Protein AF-B5W7W6-F1 (afdb_monomer_lite)

pLDDT: mean 90.49, std 5.63, range [71.62, 97.56]

Organism: NCBI:txid513049

Secondary structure (DSSP, 8-state):
-EEEEEPPPEEEEEEETTTTEEEEEEE--EEEEE-----SS----EEEEEEEEETTTTEEEEEEEE-SSS-EEEEEEEEEEETTEEEEEEE---EEE-TTEEEEEEE--SSPPPSEEEEEEEEEEESGGG-EEEEEEEEEEE-

Radius of gyration: 21.33 Å; chains: 1; bounding box: 51×64×41 Å

Foldseek 3Di:
DKDKDKDDKDWDWDADPVVRDIDIDIDIDMDIDDDFDDDPDWDWDKDFDAWDADPVVLWIWTWMFTQTQGKWWKKWWKFKADVPDTPDTDIFDTDIDHHRDIDTTTDDDDDHDDFDKIKMWTWIFTDDVSPDTDTDIHIDGDD

Sequence (143 aa):
MLITENLEAIIEEQTDETRNFVLRTTIVPQIGVAVYVRKGDIAHDLDIVNVRYNPESNRLHLLVRNSGQASVIVQPEWVISQGNQEIQSGRGVDTTVIAEKERLVNINYNQPLEPGDYQVSGNLGWGVNRNTKIPFSVTLAVP

Structure (mmCIF, N/CA/C/O backbone):
data_AF-B5W7W6-F1
#
_entry.id   AF-B5W7W6-F1
#
loop_
_atom_site.group_PDB
_atom_site.id
_atom_site.type_symbol
_atom_site.label_atom_id
_atom_site.label_alt_id
_atom_site.label_comp_id
_atom_site.label_asym_id
_atom_site.label_entity_id
_atom_site.label_seq_id
_atom_site.pdbx_PDB_ins_code
_atom_site.Cartn_x
_atom_site.Cartn_y
_atom_site.Cartn_z
_atom_site.occupancy
_atom_site.B_iso_or_equiv
_atom_site.auth_seq_id
_atom_site.auth_comp_id
_atom_site.auth_asym_id
_atom_site.auth_atom_id
_atom_site.pdbx_PDB_model_num
ATOM 1 N N . MET A 1 1 ? 11.870 -7.565 -12.690 1.00 71.62 1 MET A N 1
ATOM 2 C CA . MET A 1 1 ? 13.176 -6.898 -12.904 1.00 71.62 1 MET A CA 1
ATOM 3 C C . MET A 1 1 ? 12.946 -5.399 -12.863 1.00 71.62 1 MET A C 1
ATOM 5 O O . MET A 1 1 ? 11.967 -4.971 -13.462 1.00 71.62 1 MET A O 1
ATOM 9 N N . LEU A 1 2 ? 13.768 -4.636 -12.138 1.00 74.19 2 LEU A N 1
ATOM 10 C CA . LEU A 1 2 ? 13.744 -3.172 -12.198 1.00 74.19 2 LEU A CA 1
ATOM 11 C C . LEU A 1 2 ? 14.904 -2.732 -13.090 1.00 74.19 2 LEU A C 1
ATOM 13 O O . LEU A 1 2 ? 16.040 -3.123 -12.835 1.00 74.19 2 LEU A O 1
ATOM 17 N N . ILE A 1 3 ? 14.601 -1.982 -14.140 1.00 82.88 3 ILE A N 1
ATOM 18 C CA . ILE A 1 3 ? 15.593 -1.382 -15.033 1.00 82.88 3 ILE A CA 1
ATOM 19 C C . ILE A 1 3 ? 15.552 0.112 -14.774 1.00 82.88 3 ILE A C 1
ATOM 21 O O . ILE A 1 3 ? 14.462 0.679 -14.776 1.00 82.88 3 ILE A O 1
ATOM 25 N N . THR A 1 4 ? 16.701 0.735 -14.544 1.00 84.88 4 THR A N 1
ATOM 26 C CA . THR A 1 4 ? 16.799 2.186 -14.400 1.00 84.88 4 THR A CA 1
ATOM 27 C C . THR A 1 4 ? 17.843 2.741 -15.353 1.00 84.88 4 THR A C 1
ATOM 29 O O . THR A 1 4 ? 18.875 2.115 -15.584 1.00 84.88 4 THR A O 1
ATOM 32 N N . GLU A 1 5 ? 17.574 3.923 -15.895 1.00 88.00 5 GLU A N 1
ATOM 33 C CA . GLU A 1 5 ? 18.475 4.631 -16.800 1.00 88.00 5 GLU A CA 1
ATOM 34 C C . GLU A 1 5 ? 18.428 6.130 -16.496 1.00 88.00 5 GLU A C 1
ATOM 36 O O . GLU A 1 5 ? 17.353 6.701 -16.285 1.00 88.00 5 GLU A O 1
ATOM 41 N N . ASN A 1 6 ? 19.602 6.758 -16.431 1.00 90.44 6 ASN A N 1
ATOM 42 C CA . ASN A 1 6 ? 19.709 8.208 -16.309 1.00 90.44 6 ASN A CA 1
ATOM 43 C C . ASN A 1 6 ? 19.589 8.822 -17.702 1.00 90.44 6 ASN A C 1
ATOM 45 O O . ASN A 1 6 ? 20.255 8.369 -18.631 1.00 90.44 6 ASN A O 1
ATOM 49 N N . LEU A 1 7 ? 18.772 9.860 -17.830 1.00 89.06 7 LEU A N 1
ATOM 50 C CA . LEU A 1 7 ? 18.689 10.645 -19.052 1.00 89.06 7 LEU A CA 1
ATOM 51 C C . LEU A 1 7 ? 19.803 11.690 -19.107 1.00 89.06 7 LEU A C 1
ATOM 53 O O . LEU A 1 7 ? 20.513 11.938 -18.128 1.00 89.06 7 LEU A O 1
ATOM 57 N N . GLU A 1 8 ? 19.936 12.309 -20.275 1.00 92.88 8 GLU A N 1
ATOM 58 C CA . GLU A 1 8 ? 20.855 13.419 -20.482 1.00 92.88 8 GLU A CA 1
ATOM 59 C C . GLU A 1 8 ? 20.573 14.560 -19.492 1.00 92.88 8 GLU A C 1
ATOM 61 O O . GLU A 1 8 ? 19.421 14.912 -19.216 1.00 92.88 8 GLU A O 1
ATOM 66 N N . ALA A 1 9 ? 21.646 15.104 -18.916 1.00 91.44 9 ALA A N 1
ATOM 67 C CA . ALA A 1 9 ? 21.562 16.160 -17.923 1.00 91.44 9 ALA A CA 1
ATOM 68 C C . ALA A 1 9 ? 21.193 17.493 -18.581 1.00 91.44 9 ALA A C 1
ATOM 70 O O . ALA A 1 9 ? 21.815 17.906 -19.558 1.00 91.44 9 ALA A O 1
ATOM 71 N N . ILE A 1 10 ? 20.240 18.205 -17.988 1.00 93.19 10 ILE A N 1
ATOM 72 C CA . ILE A 1 10 ? 19.908 19.580 -18.358 1.00 93.19 10 ILE A CA 1
ATOM 73 C C . ILE A 1 10 ? 20.692 20.502 -17.429 1.00 93.19 10 ILE A C 1
ATOM 75 O O . ILE A 1 10 ? 20.637 20.353 -16.205 1.00 93.19 10 ILE A O 1
ATOM 79 N N . ILE A 1 11 ? 21.439 21.440 -18.004 1.00 93.38 11 ILE A N 1
ATOM 80 C CA . ILE A 1 11 ? 22.226 22.423 -17.261 1.00 93.38 11 ILE A CA 1
ATOM 81 C C . ILE A 1 11 ? 21.657 23.803 -17.570 1.00 93.38 11 ILE A C 1
ATOM 83 O O . ILE A 1 11 ? 21.687 24.238 -18.715 1.00 93.38 11 ILE A O 1
ATOM 87 N N . GLU A 1 12 ? 21.168 24.476 -16.537 1.00 91.81 12 GLU A N 1
ATOM 88 C CA . GLU A 1 12 ? 20.652 25.840 -16.603 1.00 91.81 12 GLU A CA 1
ATOM 89 C C . GLU A 1 12 ? 21.592 26.767 -15.837 1.00 91.81 12 GLU A C 1
ATOM 91 O O . GLU A 1 12 ? 21.911 26.521 -14.670 1.00 91.81 12 GLU A O 1
ATOM 96 N N . GLU A 1 13 ? 22.041 27.834 -16.490 1.00 92.69 13 GLU A N 1
ATOM 97 C CA . GLU A 1 13 ? 22.920 28.843 -15.903 1.00 92.69 13 GLU A CA 1
ATOM 98 C C . GLU A 1 13 ? 22.199 30.190 -15.871 1.00 92.69 13 GLU A C 1
ATOM 100 O O . GLU A 1 13 ? 21.708 30.677 -16.888 1.00 92.69 13 GLU A O 1
ATOM 105 N N . GLN A 1 14 ? 22.128 30.799 -14.690 1.00 87.88 14 GLN A N 1
ATOM 106 C CA . GLN A 1 14 ? 21.624 32.155 -14.503 1.00 87.88 14 GLN A CA 1
ATOM 107 C C . GLN A 1 14 ? 22.732 33.035 -13.949 1.00 87.88 14 GLN A C 1
ATOM 109 O O . GLN A 1 14 ? 23.286 32.757 -12.886 1.00 87.88 14 GLN A O 1
ATOM 114 N N . THR A 1 15 ? 23.017 34.122 -14.652 1.00 87.19 15 THR A N 1
ATOM 115 C CA . THR A 1 15 ? 24.020 35.103 -14.242 1.00 87.19 15 THR A CA 1
ATOM 116 C C . THR A 1 15 ? 23.325 36.338 -13.681 1.00 87.19 15 THR A C 1
ATOM 118 O O . THR A 1 15 ? 22.507 36.952 -14.362 1.00 87.19 15 THR A O 1
ATOM 121 N N . ASP A 1 16 ? 23.664 36.722 -12.450 1.00 83.38 16 ASP A N 1
ATOM 122 C CA . ASP A 1 16 ? 23.350 38.043 -11.901 1.00 83.38 16 ASP A CA 1
ATOM 123 C C . ASP A 1 16 ? 24.563 38.954 -12.119 1.00 83.38 16 ASP A C 1
ATOM 125 O O . ASP A 1 16 ? 25.545 38.918 -11.367 1.00 83.38 16 ASP A O 1
ATOM 129 N N . GLU A 1 17 ? 24.492 39.769 -13.172 1.00 80.06 17 GLU A N 1
ATOM 130 C CA . GLU A 1 17 ? 25.547 40.713 -13.563 1.00 80.06 17 GLU A CA 1
ATOM 131 C C . GLU A 1 17 ? 25.806 41.782 -12.487 1.00 80.06 17 GLU A C 1
ATOM 133 O O . GLU A 1 17 ? 26.921 42.282 -12.358 1.00 80.06 17 GLU A O 1
ATOM 138 N N . THR A 1 18 ? 24.809 42.087 -11.650 1.00 79.31 18 THR A N 1
ATOM 139 C CA . THR A 1 18 ? 24.897 43.107 -10.590 1.00 79.31 18 THR A CA 1
ATOM 140 C C . THR A 1 18 ? 25.747 42.643 -9.410 1.00 79.31 18 THR A C 1
ATOM 142 O O . THR A 1 18 ? 26.360 43.456 -8.718 1.00 79.31 18 THR A O 1
ATOM 145 N N . ARG A 1 19 ? 25.760 41.331 -9.148 1.00 81.06 19 ARG A N 1
ATOM 146 C CA . ARG A 1 19 ? 26.489 40.705 -8.030 1.00 81.06 19 ARG A CA 1
ATOM 147 C C . ARG A 1 19 ? 27.670 39.850 -8.485 1.00 81.06 19 ARG A C 1
ATOM 149 O O . ARG A 1 19 ? 28.322 39.243 -7.640 1.00 81.06 19 ARG A O 1
ATOM 156 N N . ASN A 1 20 ? 27.940 39.818 -9.792 1.00 83.44 20 ASN A N 1
ATOM 157 C CA . ASN A 1 20 ? 28.952 38.980 -10.434 1.00 83.44 20 ASN A CA 1
ATOM 158 C C . ASN A 1 20 ? 28.875 37.515 -9.966 1.00 83.44 20 ASN A C 1
ATOM 160 O O . ASN A 1 20 ? 29.853 36.928 -9.501 1.00 83.44 20 ASN A O 1
ATOM 164 N N . PHE A 1 21 ? 27.668 36.955 -10.027 1.00 88.56 21 PHE A N 1
ATOM 165 C CA . PHE A 1 21 ? 27.348 35.622 -9.531 1.00 88.56 21 PHE A CA 1
ATOM 166 C C . PHE A 1 21 ? 26.709 34.785 -10.640 1.00 88.56 21 PHE A C 1
ATOM 168 O O . PHE A 1 21 ? 25.850 35.280 -11.364 1.00 88.56 21 PHE A O 1
ATOM 175 N N . VAL A 1 22 ? 27.101 33.513 -10.747 1.00 88.69 22 VAL A N 1
ATOM 176 C CA . VAL A 1 22 ? 26.503 32.546 -11.677 1.00 88.69 22 VAL A CA 1
ATOM 177 C C . VAL A 1 22 ? 25.903 31.398 -10.872 1.00 88.69 22 VAL A C 1
ATOM 179 O O . VAL A 1 22 ? 26.619 30.665 -10.188 1.00 88.69 22 VAL A O 1
ATOM 182 N N . LEU A 1 23 ? 24.587 31.232 -10.962 1.00 90.00 23 LEU A N 1
ATOM 183 C CA . LEU A 1 23 ? 23.871 30.070 -10.458 1.00 90.00 23 LEU A CA 1
ATOM 184 C C . LEU A 1 23 ? 23.814 29.008 -11.550 1.00 90.00 23 LEU A C 1
ATOM 186 O O . LEU A 1 23 ? 23.163 29.207 -12.571 1.00 90.00 23 LEU A O 1
ATOM 190 N N . ARG A 1 24 ? 24.438 27.857 -11.307 1.00 92.50 24 ARG A N 1
ATOM 191 C CA . ARG A 1 24 ? 24.345 26.685 -12.179 1.00 92.50 24 ARG A CA 1
ATOM 192 C C . ARG A 1 24 ? 23.450 25.634 -11.539 1.00 92.50 24 ARG A C 1
ATOM 194 O O . ARG A 1 24 ? 23.762 25.131 -10.462 1.00 92.50 24 ARG A O 1
ATOM 201 N N . THR A 1 25 ? 22.368 25.279 -12.214 1.00 93.00 25 THR A N 1
ATOM 202 C CA . THR A 1 25 ? 21.454 24.208 -11.811 1.00 93.00 25 THR A CA 1
ATOM 203 C C . THR A 1 25 ? 21.609 2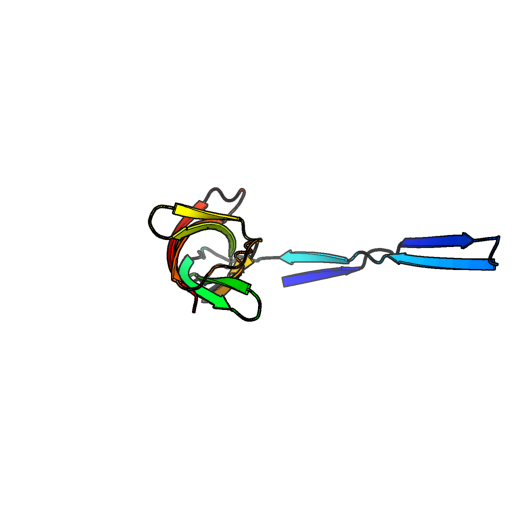3.038 -12.770 1.00 93.00 25 THR A C 1
ATOM 205 O O . THR A 1 25 ? 21.543 23.211 -13.982 1.00 93.00 25 THR A O 1
ATOM 208 N N . THR A 1 26 ? 21.821 21.834 -12.240 1.00 94.62 26 THR A N 1
ATOM 209 C CA . THR A 1 26 ? 21.890 20.603 -13.038 1.00 94.62 26 THR A CA 1
ATOM 210 C C . THR A 1 26 ? 20.733 19.693 -12.664 1.00 94.62 26 THR A C 1
ATOM 212 O O . THR A 1 26 ? 20.563 19.346 -11.497 1.00 94.62 26 THR A O 1
ATOM 215 N N . ILE A 1 27 ? 19.950 19.295 -13.662 1.00 91.56 27 ILE A N 1
ATOM 216 C CA . ILE A 1 27 ? 18.815 18.387 -13.521 1.00 91.56 27 ILE A CA 1
ATOM 217 C C . ILE A 1 27 ? 19.162 17.107 -14.278 1.00 91.56 27 ILE A C 1
ATOM 219 O O . ILE A 1 27 ? 19.378 17.146 -15.486 1.00 91.56 27 ILE A O 1
ATOM 223 N N . VAL A 1 28 ? 19.209 15.971 -13.578 1.00 94.00 28 VAL A N 1
ATOM 224 C CA . VAL A 1 28 ? 19.446 14.647 -14.179 1.00 94.00 28 VAL A CA 1
ATOM 225 C C . VAL A 1 28 ? 18.199 13.789 -13.968 1.00 94.00 28 VAL A C 1
ATOM 227 O O . VAL A 1 28 ? 18.020 13.240 -12.878 1.00 94.00 28 VAL A O 1
ATOM 230 N N . PRO A 1 29 ? 17.297 13.693 -14.960 1.00 90.94 29 PRO A N 1
ATOM 231 C CA . PRO A 1 29 ? 16.132 12.828 -14.851 1.00 90.94 29 PRO A CA 1
ATOM 232 C C . PRO A 1 29 ? 16.546 11.351 -14.848 1.00 90.94 29 PRO A C 1
ATOM 234 O O . PRO A 1 29 ? 17.478 10.957 -15.547 1.00 90.94 29 PRO A O 1
ATOM 237 N N . GLN A 1 30 ? 15.814 10.514 -14.114 1.00 91.94 30 GLN A N 1
ATOM 238 C CA . GLN A 1 30 ? 15.994 9.062 -14.117 1.00 91.94 30 GLN A CA 1
ATOM 239 C C . GLN A 1 30 ? 14.665 8.379 -14.437 1.00 91.94 30 GLN A C 1
ATOM 241 O O . GLN A 1 30 ? 13.642 8.689 -13.825 1.00 91.94 30 GLN A O 1
ATOM 246 N N . ILE A 1 31 ? 14.682 7.432 -15.375 1.00 89.38 31 ILE A N 1
ATOM 247 C CA . ILE A 1 31 ? 13.529 6.585 -15.689 1.00 89.38 31 ILE A CA 1
ATOM 248 C C . ILE A 1 31 ? 13.755 5.204 -15.082 1.00 89.38 31 ILE A C 1
ATOM 250 O O . ILE A 1 31 ? 14.846 4.645 -15.174 1.00 89.38 31 ILE A O 1
ATOM 254 N N . GLY A 1 32 ? 12.708 4.646 -14.472 1.00 87.50 32 GLY A N 1
ATOM 255 C CA . GLY A 1 32 ? 12.680 3.277 -13.970 1.00 87.50 32 GLY A CA 1
ATOM 256 C C . GLY A 1 32 ? 11.496 2.495 -14.533 1.00 87.50 32 GLY A C 1
ATOM 257 O O . GLY A 1 32 ? 10.377 3.003 -14.555 1.00 87.50 32 GLY A O 1
ATOM 258 N N . VAL A 1 33 ? 11.722 1.249 -14.957 1.00 84.69 33 VAL A N 1
ATOM 259 C CA . VAL A 1 33 ? 10.685 0.344 -15.475 1.00 84.69 33 VAL A CA 1
ATOM 260 C C . VAL A 1 33 ? 10.690 -0.969 -14.701 1.00 84.69 33 VAL A C 1
ATOM 262 O O . VAL A 1 33 ? 11.724 -1.628 -14.564 1.00 84.69 33 VAL A O 1
ATOM 265 N N . ALA A 1 34 ? 9.514 -1.377 -14.222 1.00 77.75 34 ALA A N 1
ATOM 266 C CA . ALA A 1 34 ? 9.295 -2.682 -13.611 1.00 77.75 34 ALA A CA 1
ATOM 267 C C . ALA A 1 34 ? 8.734 -3.671 -14.645 1.00 77.75 34 ALA A C 1
ATOM 269 O O . ALA A 1 34 ? 7.634 -3.490 -15.162 1.00 77.75 34 ALA A O 1
ATOM 270 N N . VAL A 1 35 ? 9.486 -4.738 -14.926 1.00 80.56 35 VAL A N 1
ATOM 271 C CA . VAL A 1 35 ? 9.083 -5.811 -15.849 1.00 80.56 35 VAL A CA 1
ATOM 272 C C . VAL A 1 35 ? 8.682 -7.058 -15.064 1.00 80.56 35 VAL A C 1
ATOM 274 O O . VAL A 1 35 ? 9.483 -7.588 -14.278 1.00 80.5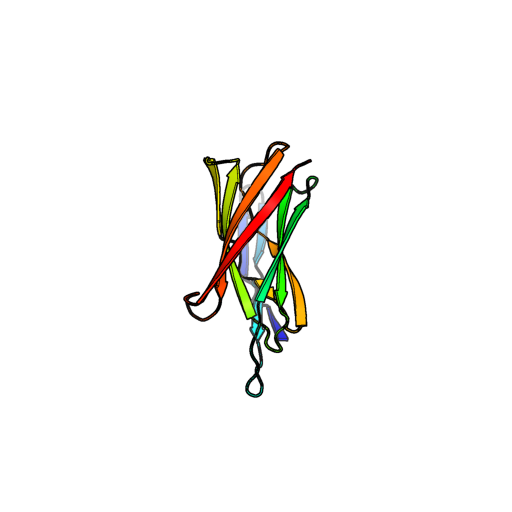6 35 VAL A O 1
ATOM 277 N N . TYR A 1 36 ? 7.464 -7.540 -15.318 1.00 77.19 36 TYR A N 1
ATOM 278 C CA . TYR A 1 36 ? 6.895 -8.762 -14.746 1.00 77.19 36 TYR A CA 1
ATOM 279 C C . TYR A 1 36 ? 6.803 -9.831 -15.829 1.00 77.19 36 TYR A C 1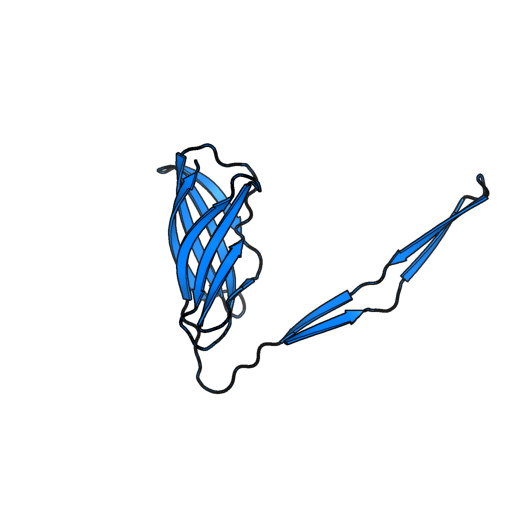
ATOM 281 O O . TYR A 1 36 ? 6.172 -9.623 -16.862 1.00 77.19 36 TYR A O 1
ATOM 289 N N . VAL A 1 37 ? 7.428 -10.980 -15.586 1.00 79.06 37 VAL A N 1
ATOM 290 C CA . VAL A 1 37 ? 7.392 -12.122 -16.501 1.00 79.06 37 VAL A CA 1
ATOM 291 C C . VAL A 1 37 ? 6.492 -13.188 -15.892 1.00 79.06 37 VAL A C 1
ATOM 293 O O . VAL A 1 37 ? 6.746 -13.654 -14.783 1.00 79.06 37 VAL A O 1
ATOM 296 N N . ARG A 1 38 ? 5.446 -13.577 -16.623 1.00 77.44 38 ARG A N 1
ATOM 297 C CA . ARG A 1 38 ? 4.575 -14.708 -16.291 1.00 77.44 38 ARG A CA 1
ATOM 298 C C . ARG A 1 38 ? 4.886 -15.850 -17.254 1.00 77.44 38 ARG A C 1
ATOM 300 O O . ARG A 1 38 ? 4.886 -15.639 -18.464 1.00 77.44 38 ARG A O 1
ATOM 307 N N . LYS A 1 39 ? 5.141 -17.053 -16.734 1.00 80.50 39 LYS A N 1
ATOM 308 C CA . LYS A 1 39 ? 5.336 -18.264 -17.544 1.00 80.50 39 LYS A CA 1
ATOM 309 C C . LYS A 1 39 ? 4.288 -19.303 -17.161 1.00 80.50 39 LYS A C 1
ATOM 311 O O . LYS A 1 39 ? 4.226 -19.700 -16.004 1.00 80.50 39 LYS A O 1
ATOM 316 N N . GLY A 1 40 ? 3.519 -19.764 -18.144 1.00 86.44 40 GLY A N 1
ATOM 317 C CA . GLY A 1 40 ? 2.461 -20.752 -17.935 1.00 86.44 40 GLY A CA 1
ATOM 318 C C . GLY A 1 40 ? 1.210 -20.180 -17.265 1.00 86.44 40 GLY A C 1
ATOM 319 O O . GLY A 1 40 ? 1.044 -18.962 -17.122 1.00 86.44 40 GLY A O 1
ATOM 320 N N . ASP A 1 41 ? 0.318 -21.083 -16.869 1.00 88.00 41 ASP A N 1
ATOM 321 C CA . ASP A 1 41 ? -0.975 -20.733 -16.290 1.00 88.00 41 ASP A CA 1
ATOM 322 C C . ASP A 1 41 ? -0.902 -20.577 -14.763 1.00 88.00 41 ASP A C 1
ATOM 324 O O . ASP A 1 41 ? -1.325 -21.438 -14.001 1.00 88.00 41 ASP A O 1
ATOM 328 N N . ILE A 1 42 ? -0.289 -19.478 -14.319 1.00 89.75 42 ILE A N 1
ATOM 329 C CA . ILE A 1 42 ? -0.140 -19.135 -12.895 1.00 89.75 42 ILE A CA 1
ATOM 330 C C . ILE A 1 42 ? -1.038 -17.958 -12.499 1.00 89.75 42 ILE A C 1
ATOM 332 O O . ILE A 1 42 ? -1.041 -16.930 -13.167 1.00 89.75 42 ILE A O 1
ATOM 336 N N . ALA A 1 43 ? -1.768 -18.053 -11.393 1.00 91.00 43 ALA A N 1
ATOM 337 C CA . ALA A 1 43 ? -2.637 -16.978 -10.908 1.00 91.00 43 ALA A CA 1
ATOM 338 C C . ALA A 1 43 ? -2.107 -16.361 -9.608 1.00 91.00 43 ALA A C 1
ATOM 340 O O . ALA A 1 43 ? -1.301 -16.966 -8.902 1.00 91.00 43 ALA A O 1
ATOM 341 N N . HIS A 1 44 ? -2.538 -15.137 -9.311 1.00 92.00 44 HIS A N 1
ATOM 342 C CA . HIS A 1 44 ? -2.415 -14.568 -7.971 1.00 92.00 44 HIS A CA 1
ATOM 343 C C . HIS A 1 44 ? -3.640 -14.990 -7.157 1.00 92.00 44 HIS A C 1
ATOM 345 O O . HIS A 1 44 ? -4.680 -15.319 -7.726 1.00 92.00 44 HIS A O 1
ATOM 351 N N . ASP A 1 45 ? -3.514 -14.940 -5.841 1.00 95.19 45 ASP A N 1
ATOM 352 C CA . ASP A 1 45 ? -4.605 -15.197 -4.907 1.00 95.19 45 ASP A CA 1
ATOM 353 C C . ASP A 1 45 ? -4.399 -14.255 -3.729 1.00 95.19 45 ASP A C 1
ATOM 355 O O . ASP A 1 45 ? -3.410 -14.381 -3.011 1.00 95.19 45 ASP A O 1
ATOM 359 N N . LEU A 1 46 ? -5.232 -13.222 -3.643 1.00 95.69 46 LEU A N 1
ATOM 360 C CA . LEU A 1 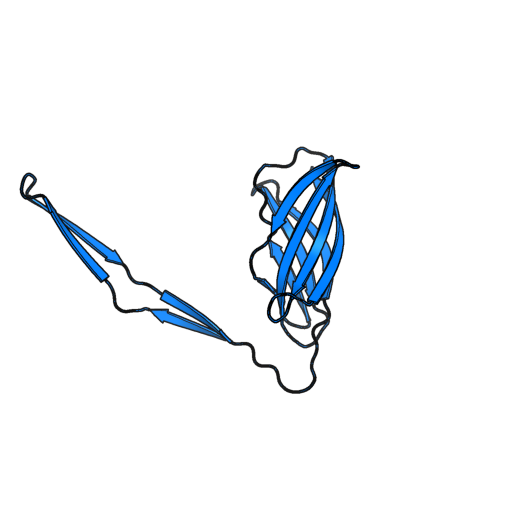46 ? -5.003 -12.080 -2.768 1.00 95.69 46 LEU A CA 1
ATOM 361 C C . LEU A 1 46 ? -5.979 -12.089 -1.600 1.00 95.69 46 LEU A C 1
ATOM 363 O O . LEU A 1 46 ? -7.185 -12.201 -1.801 1.00 95.69 46 LEU A O 1
ATOM 367 N N . ASP A 1 47 ? -5.445 -11.835 -0.412 1.00 95.31 47 ASP A N 1
ATOM 368 C CA . ASP A 1 47 ? -6.218 -11.670 0.812 1.00 95.31 47 ASP A CA 1
ATOM 369 C C . ASP A 1 47 ? -5.716 -10.465 1.621 1.00 95.31 47 ASP A C 1
ATOM 371 O O . ASP A 1 47 ? -4.530 -10.112 1.582 1.00 95.31 47 ASP A O 1
ATOM 375 N N . ILE A 1 48 ? -6.618 -9.812 2.352 1.00 95.12 48 ILE A N 1
ATOM 376 C CA . ILE A 1 48 ? -6.300 -8.689 3.234 1.00 95.12 48 ILE A CA 1
ATOM 377 C C . ILE A 1 48 ? -6.314 -9.226 4.662 1.00 95.12 48 ILE A C 1
ATOM 379 O O . ILE A 1 48 ? -7.363 -9.418 5.264 1.00 95.12 48 ILE A O 1
ATOM 383 N N . VAL A 1 49 ? -5.122 -9.450 5.212 1.00 92.31 49 VAL A N 1
ATOM 384 C CA . VAL A 1 49 ? -4.951 -10.153 6.489 1.00 92.31 49 VAL A CA 1
ATOM 385 C C . VAL A 1 49 ? -5.270 -9.249 7.675 1.00 92.31 49 VAL A C 1
ATOM 387 O O . VAL A 1 49 ? -5.892 -9.681 8.641 1.00 92.31 49 VAL A O 1
ATOM 390 N N . ASN A 1 50 ? -4.777 -8.009 7.648 1.00 93.19 50 ASN A N 1
ATOM 391 C CA . ASN A 1 50 ? -4.974 -7.044 8.727 1.00 93.19 50 ASN A CA 1
ATOM 392 C C . ASN A 1 50 ? -4.614 -5.622 8.264 1.00 93.19 50 ASN A C 1
ATOM 394 O O . ASN A 1 50 ? -4.055 -5.422 7.185 1.00 93.19 50 ASN A O 1
ATOM 398 N N . VAL A 1 51 ? -4.854 -4.644 9.126 1.00 93.50 51 VAL A N 1
ATOM 399 C CA . VAL A 1 51 ? -4.341 -3.283 9.043 1.00 93.50 51 VAL A CA 1
ATOM 400 C C . VAL A 1 51 ? -3.364 -3.021 10.190 1.00 93.50 51 VAL A C 1
ATOM 402 O O . VAL A 1 51 ? -3.532 -3.502 11.307 1.00 93.50 51 VAL A O 1
ATOM 405 N N . ARG A 1 52 ? -2.289 -2.287 9.907 1.00 90.56 52 ARG A N 1
ATOM 406 C CA . ARG A 1 52 ? -1.288 -1.876 10.892 1.00 90.56 52 ARG A CA 1
ATOM 407 C C . ARG A 1 52 ? -1.212 -0.365 10.945 1.00 90.56 52 ARG A C 1
ATOM 409 O O . ARG A 1 52 ? -1.066 0.277 9.906 1.00 90.56 52 ARG A O 1
ATOM 416 N N . TYR A 1 53 ? -1.222 0.170 12.155 1.00 89.69 53 TYR A N 1
ATOM 417 C CA . TYR A 1 53 ? -0.989 1.579 12.426 1.00 89.69 53 TYR A CA 1
ATOM 418 C C . TYR A 1 53 ? 0.377 1.776 13.077 1.00 89.69 53 TYR A C 1
ATOM 420 O O . TYR A 1 53 ? 0.771 1.020 13.964 1.00 89.69 53 TYR A O 1
ATOM 428 N N . ASN A 1 54 ? 1.115 2.773 12.599 1.00 87.56 54 ASN A N 1
ATOM 429 C CA . ASN A 1 54 ? 2.349 3.236 13.209 1.00 87.56 54 ASN A CA 1
ATOM 430 C C . ASN A 1 54 ? 2.112 4.663 13.748 1.00 87.56 54 ASN A C 1
ATOM 432 O O . ASN A 1 54 ? 1.997 5.580 12.927 1.00 87.56 54 ASN A O 1
ATOM 436 N N . PRO A 1 55 ? 2.063 4.856 15.081 1.00 83.25 55 PRO A N 1
ATOM 437 C CA . PRO A 1 55 ? 1.787 6.158 15.689 1.00 83.25 55 PRO A CA 1
ATOM 438 C C . PRO A 1 55 ? 2.929 7.163 15.507 1.00 83.25 55 PRO A C 1
ATOM 440 O O . PRO A 1 55 ? 2.676 8.350 15.350 1.00 83.25 55 PRO A O 1
ATOM 443 N N . GLU A 1 56 ? 4.184 6.708 15.455 1.00 84.88 56 GLU A N 1
ATOM 444 C CA . GLU A 1 56 ? 5.354 7.591 15.308 1.00 84.88 56 GLU A CA 1
ATOM 445 C C . GLU A 1 56 ? 5.379 8.301 13.951 1.00 84.88 56 GLU A C 1
ATOM 447 O O . GLU A 1 56 ? 5.803 9.447 13.835 1.00 84.88 56 GLU A O 1
ATOM 452 N N . SER A 1 57 ? 4.930 7.603 12.908 1.00 85.19 57 SER A N 1
ATOM 453 C CA . SER A 1 57 ? 4.908 8.117 11.536 1.00 85.19 57 SER A CA 1
ATOM 454 C C . SER A 1 57 ? 3.514 8.509 11.055 1.00 85.19 57 SER A C 1
ATOM 456 O O . SER A 1 57 ? 3.387 8.981 9.925 1.00 85.19 57 SER A O 1
ATOM 458 N N . ASN A 1 58 ? 2.485 8.308 11.885 1.00 83.88 58 ASN A N 1
ATOM 459 C CA . ASN A 1 58 ? 1.081 8.486 11.529 1.00 83.88 58 ASN A CA 1
ATOM 460 C C . ASN A 1 58 ? 0.718 7.746 10.223 1.00 83.88 58 ASN A C 1
ATOM 462 O O . ASN A 1 58 ? 0.053 8.285 9.340 1.00 83.88 58 ASN A O 1
ATOM 466 N N . ARG A 1 59 ? 1.210 6.509 10.056 1.00 86.75 59 ARG A N 1
ATOM 467 C CA . ARG A 1 59 ? 1.031 5.720 8.821 1.00 86.75 59 ARG A CA 1
ATOM 468 C C . ARG A 1 59 ? 0.169 4.499 9.041 1.00 86.75 59 ARG A C 1
ATOM 470 O O . ARG A 1 59 ? 0.337 3.775 10.022 1.00 86.75 59 ARG A O 1
ATOM 477 N N . LEU A 1 60 ? -0.685 4.237 8.059 1.00 90.56 60 LEU A N 1
ATOM 478 C CA . LEU A 1 60 ? -1.522 3.056 8.010 1.00 90.56 60 LEU A CA 1
ATOM 479 C C . LEU A 1 60 ? -1.110 2.148 6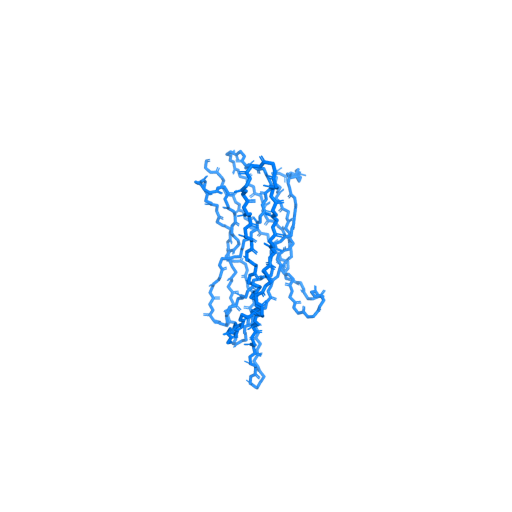.848 1.00 90.56 60 LEU A C 1
ATOM 481 O O . LEU A 1 60 ? -0.879 2.602 5.724 1.00 90.56 60 LEU A O 1
ATOM 485 N N . HIS A 1 61 ? -1.035 0.852 7.122 1.00 93.44 61 HIS A N 1
ATOM 486 C CA . HIS A 1 61 ? -0.641 -0.158 6.151 1.00 93.44 61 HIS A CA 1
ATOM 487 C C . HIS A 1 61 ? -1.636 -1.310 6.144 1.00 93.44 61 HIS A C 1
ATOM 489 O O . HIS A 1 61 ? -1.871 -1.927 7.180 1.00 93.44 61 HIS A O 1
ATOM 495 N N . LEU A 1 62 ? -2.159 -1.657 4.972 1.00 95.25 62 LEU A N 1
ATOM 496 C CA . LEU A 1 62 ? -2.860 -2.921 4.772 1.00 95.25 62 LEU A CA 1
ATOM 497 C C . LEU A 1 62 ? -1.824 -4.030 4.590 1.00 95.25 62 LEU A C 1
ATOM 499 O O . LEU A 1 62 ? -0.926 -3.915 3.755 1.00 95.25 62 LEU A O 1
ATOM 503 N N . LEU A 1 63 ? -1.936 -5.104 5.364 1.00 95.94 63 LEU A N 1
ATOM 504 C CA . LEU A 1 63 ? -1.162 -6.318 5.151 1.00 95.94 63 LEU A CA 1
ATOM 505 C C . LEU A 1 63 ? -1.888 -7.170 4.113 1.00 95.94 63 LEU A C 1
ATOM 507 O O . LEU A 1 63 ? -2.877 -7.832 4.423 1.00 95.94 63 LEU A O 1
ATOM 511 N N . VAL A 1 64 ? -1.392 -7.135 2.881 1.00 97.12 64 VAL A N 1
ATOM 512 C CA . VAL A 1 64 ? -1.932 -7.919 1.771 1.00 97.12 64 VAL A CA 1
ATOM 513 C C . VAL A 1 64 ? -1.082 -9.167 1.594 1.00 97.12 64 VAL A C 1
ATOM 515 O O . VAL A 1 64 ? 0.137 -9.073 1.431 1.00 97.12 64 VAL A O 1
ATOM 518 N N . ARG A 1 65 ? -1.719 -10.334 1.609 1.00 97.56 65 ARG A N 1
ATOM 519 C CA . ARG A 1 65 ? -1.097 -11.623 1.315 1.00 97.56 65 ARG A CA 1
ATOM 520 C C . ARG A 1 65 ? -1.409 -12.015 -0.118 1.00 97.56 65 ARG A C 1
ATOM 522 O O . ARG A 1 65 ? -2.542 -11.875 -0.556 1.00 97.56 65 ARG A O 1
ATOM 529 N N . ASN A 1 66 ? -0.407 -12.521 -0.824 1.00 96.94 66 ASN A N 1
ATOM 530 C CA . ASN A 1 66 ? -0.587 -13.220 -2.084 1.00 96.94 66 ASN A CA 1
ATOM 531 C C . ASN A 1 66 ? -0.170 -14.681 -1.901 1.00 96.94 66 ASN A C 1
ATOM 533 O O . ASN A 1 66 ? 1.022 -14.961 -1.822 1.00 96.94 66 ASN A O 1
ATOM 537 N N . SER A 1 67 ? -1.131 -15.597 -1.804 1.00 97.38 67 SER A N 1
ATOM 538 C CA . SER A 1 67 ? -0.906 -17.052 -1.764 1.00 97.38 67 SER A CA 1
ATOM 539 C C . SER A 1 67 ? -0.707 -17.657 -3.155 1.00 97.38 67 SER A C 1
ATOM 541 O O . SER A 1 67 ? -0.332 -18.822 -3.270 1.00 97.38 67 SER A O 1
ATOM 543 N N . GLY A 1 68 ? -0.947 -16.881 -4.214 1.00 94.69 68 GLY A N 1
ATOM 544 C CA . GLY A 1 68 ? -0.813 -17.328 -5.591 1.00 94.69 68 GLY A CA 1
ATOM 545 C C . GLY A 1 68 ? 0.619 -17.256 -6.120 1.00 94.69 68 GLY A C 1
ATOM 546 O O . GLY A 1 68 ? 1.493 -16.576 -5.580 1.00 94.69 68 GLY A O 1
ATOM 547 N N . GLN A 1 69 ? 0.831 -17.931 -7.246 1.00 93.44 69 GLN A N 1
ATOM 548 C CA . GLN A 1 69 ? 2.124 -18.068 -7.920 1.00 93.44 69 GLN A CA 1
ATOM 549 C C . GLN A 1 69 ? 2.454 -16.902 -8.866 1.00 93.44 69 GLN A C 1
ATOM 551 O O . GLN A 1 69 ? 3.578 -16.796 -9.356 1.00 93.44 69 GLN A O 1
ATOM 556 N N . ALA A 1 70 ? 1.500 -16.007 -9.138 1.00 91.88 70 ALA A N 1
ATOM 557 C CA . ALA A 1 70 ? 1.729 -14.803 -9.934 1.00 91.88 70 ALA A CA 1
ATOM 558 C C . ALA A 1 70 ? 1.838 -13.556 -9.051 1.00 91.88 70 ALA A C 1
ATOM 560 O O . ALA A 1 70 ? 1.050 -13.357 -8.133 1.00 91.88 70 ALA A O 1
ATOM 561 N N . SER A 1 71 ? 2.791 -12.676 -9.366 1.00 92.31 71 SER A N 1
ATOM 562 C CA . SER A 1 71 ? 2.856 -11.341 -8.758 1.00 92.31 71 SER A CA 1
ATOM 563 C C . SER A 1 71 ? 1.834 -10.410 -9.407 1.00 92.31 71 SER A C 1
ATOM 565 O O . SER A 1 71 ? 1.504 -10.568 -10.584 1.00 92.31 71 SER A O 1
ATOM 567 N N . VAL A 1 72 ? 1.366 -9.413 -8.662 1.00 91.75 72 VAL A N 1
ATOM 568 C CA . VAL A 1 72 ? 0.316 -8.495 -9.119 1.00 91.75 72 VAL A CA 1
ATOM 569 C C . VAL A 1 72 ? 0.548 -7.087 -8.577 1.00 91.75 72 VAL A C 1
ATOM 571 O O . VAL A 1 72 ? 1.061 -6.909 -7.472 1.00 91.75 72 VAL A O 1
ATOM 574 N N . ILE A 1 73 ? 0.205 -6.081 -9.382 1.00 92.88 73 ILE A N 1
ATOM 575 C CA . ILE A 1 73 ? 0.155 -4.685 -8.945 1.00 92.88 73 ILE A CA 1
ATOM 576 C C . ILE A 1 73 ? -1.257 -4.415 -8.446 1.00 92.88 73 ILE A C 1
ATOM 578 O O . ILE A 1 73 ? -2.229 -4.625 -9.176 1.00 92.88 73 ILE A O 1
ATOM 582 N N . VAL A 1 74 ? -1.346 -3.956 -7.205 1.00 94.44 74 VAL A N 1
ATOM 583 C CA . VAL A 1 74 ? -2.601 -3.632 -6.538 1.00 94.44 74 VAL A CA 1
ATOM 584 C C . VAL A 1 74 ? -2.654 -2.156 -6.197 1.00 94.44 74 VAL A C 1
ATOM 586 O O . VAL A 1 74 ? -1.624 -1.519 -5.962 1.00 94.44 74 VAL A O 1
ATOM 589 N N . GLN A 1 75 ? -3.871 -1.640 -6.101 1.00 94.44 75 GLN A N 1
ATOM 590 C CA . GLN A 1 75 ? -4.127 -0.319 -5.567 1.00 94.44 75 GLN A CA 1
ATOM 591 C C . GLN A 1 75 ? -5.365 -0.346 -4.667 1.00 94.44 75 GLN A C 1
ATOM 593 O O . GLN A 1 75 ? -6.447 -0.709 -5.135 1.00 94.44 75 GLN A O 1
ATOM 598 N N . PRO A 1 76 ? -5.237 0.040 -3.391 1.00 94.75 76 PRO A N 1
ATOM 599 C CA . PRO A 1 76 ? -6.377 0.084 -2.494 1.00 94.75 76 PRO A CA 1
ATOM 600 C C . PRO A 1 76 ? -7.183 1.373 -2.700 1.00 94.75 76 PRO A C 1
ATOM 602 O O . PRO A 1 76 ? -6.630 2.472 -2.735 1.00 94.75 76 PRO A O 1
ATOM 605 N N . GLU A 1 77 ? -8.496 1.236 -2.785 1.00 95.38 77 GLU A N 1
ATOM 606 C CA . GLU A 1 77 ? -9.482 2.279 -2.495 1.00 95.38 77 GLU A CA 1
ATOM 607 C C . GLU A 1 77 ? -10.027 1.969 -1.102 1.00 95.38 77 GLU A C 1
ATOM 609 O O . GLU A 1 77 ? -10.373 0.818 -0.835 1.00 95.38 77 GLU A O 1
ATOM 614 N N . TRP A 1 78 ? -10.048 2.946 -0.200 1.00 95.69 78 TRP A N 1
ATOM 615 C CA . TRP A 1 78 ? -10.313 2.691 1.215 1.00 95.69 78 TRP A CA 1
ATOM 616 C C . TRP A 1 78 ? -11.158 3.793 1.856 1.00 95.69 78 TRP A C 1
ATOM 618 O O . TRP A 1 78 ? -11.163 4.940 1.409 1.00 95.69 78 TRP A O 1
ATOM 628 N N . VAL A 1 79 ? -11.849 3.416 2.928 1.00 96.44 79 VAL A N 1
ATOM 629 C CA . VAL A 1 79 ? -12.668 4.256 3.799 1.00 96.44 79 VAL A CA 1
ATOM 630 C C . VAL A 1 79 ? -12.365 3.867 5.246 1.00 96.44 79 VAL A C 1
ATOM 632 O O . VAL A 1 79 ? -12.413 2.687 5.594 1.00 96.44 79 VAL A O 1
ATOM 635 N N . ILE A 1 80 ? -12.047 4.852 6.082 1.00 95.56 80 ILE A N 1
ATOM 636 C CA . ILE A 1 80 ? -11.926 4.736 7.535 1.00 95.56 80 ILE A CA 1
ATOM 637 C C . ILE A 1 80 ? -13.205 5.300 8.144 1.00 95.56 80 ILE A C 1
ATOM 639 O O . ILE A 1 80 ? -13.597 6.436 7.869 1.00 95.56 80 ILE A O 1
ATOM 643 N N . SER A 1 81 ? -13.843 4.508 8.992 1.00 96.00 81 SER A N 1
ATOM 644 C CA . SER A 1 81 ? -15.089 4.861 9.665 1.00 96.00 81 SER A CA 1
ATOM 645 C C . SER A 1 81 ? -15.000 4.591 11.161 1.00 96.00 81 SER A C 1
ATOM 647 O O . SER A 1 81 ? -14.281 3.692 11.595 1.00 96.00 81 SER A O 1
ATOM 649 N N . GLN A 1 82 ? -15.734 5.378 11.942 1.00 95.50 82 GLN A N 1
ATOM 650 C CA . GLN A 1 82 ? -15.921 5.174 13.374 1.00 95.50 82 GLN A CA 1
ATOM 651 C C . GLN A 1 82 ? -17.424 5.058 13.637 1.00 95.50 82 GLN A C 1
ATOM 653 O O . GLN A 1 82 ? -18.183 6.010 13.442 1.00 95.50 82 GLN A O 1
ATOM 658 N N . GLY A 1 83 ? -17.884 3.857 13.998 1.00 91.38 83 GLY A N 1
ATOM 659 C CA . GLY A 1 83 ? -19.315 3.546 14.000 1.00 91.38 83 GLY A CA 1
ATOM 660 C C . GLY A 1 83 ? -19.929 3.727 12.605 1.00 91.38 83 GLY A C 1
ATOM 661 O O . GLY A 1 83 ? -19.477 3.110 11.647 1.00 91.38 83 GLY A O 1
ATOM 662 N N . ASN A 1 84 ? -20.943 4.590 12.490 1.00 90.44 84 ASN A N 1
ATOM 663 C CA . ASN A 1 84 ? -21.628 4.881 11.221 1.00 90.44 84 ASN A CA 1
ATOM 664 C C . ASN A 1 84 ? -21.087 6.123 10.494 1.00 90.44 84 ASN A C 1
ATOM 666 O O . ASN A 1 84 ? -21.638 6.513 9.465 1.00 90.44 84 ASN A O 1
ATOM 670 N N . GLN A 1 85 ? -20.056 6.776 11.034 1.00 94.75 85 GLN A N 1
ATOM 671 C CA . GLN A 1 85 ? -19.502 7.991 10.452 1.00 94.75 85 GLN A CA 1
ATOM 672 C C . GLN A 1 85 ? -18.256 7.665 9.629 1.00 94.75 85 GLN A C 1
ATOM 674 O O . GLN A 1 85 ? -17.285 7.114 10.148 1.00 94.75 85 GLN A O 1
ATOM 679 N N . GLU A 1 86 ? -18.270 8.045 8.351 1.00 95.06 86 GLU A N 1
ATOM 680 C CA . GLU A 1 86 ? -17.056 8.113 7.540 1.00 95.06 86 GLU A CA 1
ATOM 681 C C . GLU A 1 86 ? -16.170 9.243 8.071 1.00 95.06 86 GLU A C 1
ATOM 683 O O . GLU A 1 86 ? -16.589 10.399 8.147 1.00 95.06 86 GLU A O 1
ATOM 688 N N . ILE A 1 87 ? -14.952 8.887 8.468 1.00 94.06 87 ILE A N 1
ATOM 689 C CA . ILE A 1 87 ? -13.950 9.832 8.957 1.00 94.06 87 ILE A CA 1
ATOM 690 C C . ILE A 1 87 ? -13.136 10.328 7.772 1.00 94.06 87 ILE A C 1
ATOM 692 O O . ILE A 1 87 ? -12.993 11.532 7.572 1.00 94.06 87 ILE A O 1
ATOM 696 N N . GLN A 1 88 ? -12.622 9.392 6.974 1.00 93.62 88 GLN A N 1
ATOM 697 C CA . GLN A 1 88 ? -11.799 9.678 5.807 1.00 93.62 88 GLN A CA 1
ATOM 698 C C . GLN A 1 88 ? -11.927 8.578 4.766 1.00 93.62 88 GLN A C 1
ATOM 700 O O . GLN A 1 88 ? -12.147 7.414 5.089 1.00 93.62 88 GLN A O 1
ATOM 705 N N . SER A 1 89 ? -11.676 8.935 3.517 1.00 94.88 89 SER A N 1
ATOM 706 C CA . SER A 1 89 ? -11.537 7.995 2.417 1.00 94.88 89 SER A CA 1
ATOM 707 C C . SER A 1 89 ? -10.400 8.414 1.505 1.00 94.88 89 SER A C 1
ATOM 709 O O . SER A 1 89 ? -9.916 9.551 1.534 1.00 94.88 89 SER A O 1
ATOM 711 N N . GLY A 1 90 ? -9.929 7.474 0.699 1.00 93.94 90 GLY A N 1
ATOM 712 C CA . GLY A 1 90 ? -8.844 7.761 -0.209 1.00 93.94 90 GLY A CA 1
ATOM 713 C C . GLY A 1 90 ? -8.439 6.595 -1.080 1.00 93.94 90 GLY A C 1
ATOM 714 O O . GLY A 1 90 ? -9.094 5.555 -1.184 1.00 93.94 90 GLY A O 1
ATOM 715 N N . ARG A 1 91 ? -7.308 6.815 -1.741 1.00 92.31 91 ARG A N 1
ATOM 716 C CA . ARG A 1 91 ? -6.730 5.898 -2.709 1.00 92.31 91 ARG A CA 1
ATOM 717 C C . ARG A 1 91 ? -5.242 5.758 -2.440 1.00 92.31 91 ARG A C 1
ATOM 719 O O . ARG A 1 91 ? -4.541 6.756 -2.295 1.00 92.31 91 ARG A O 1
ATOM 726 N N . GLY A 1 92 ? -4.766 4.524 -2.356 1.00 89.19 92 GLY A N 1
ATOM 727 C CA . GLY A 1 92 ? -3.348 4.228 -2.216 1.00 89.19 92 GLY A CA 1
ATOM 728 C C . GLY A 1 92 ? -2.586 4.356 -3.531 1.00 89.19 92 GLY A C 1
ATOM 729 O O . GLY A 1 92 ? -3.141 4.605 -4.605 1.00 89.19 92 GLY A O 1
ATOM 730 N N . VAL A 1 93 ? -1.280 4.147 -3.437 1.00 89.31 93 VAL A N 1
ATOM 731 C CA . VAL A 1 93 ? -0.384 4.085 -4.594 1.00 89.31 93 VAL A CA 1
ATOM 732 C C . VAL A 1 93 ? -0.267 2.656 -5.108 1.00 89.31 93 VAL A C 1
ATOM 734 O O . VAL A 1 93 ? -0.442 1.695 -4.352 1.00 89.31 93 VAL A O 1
ATOM 737 N N . ASP A 1 94 ? 0.052 2.520 -6.392 1.00 90.62 94 ASP A N 1
ATOM 738 C CA . ASP A 1 94 ? 0.311 1.217 -6.992 1.00 90.62 94 ASP A CA 1
ATOM 739 C C . ASP A 1 94 ? 1.450 0.512 -6.261 1.00 90.62 94 ASP A C 1
ATOM 741 O O . ASP A 1 94 ? 2.554 1.038 -6.119 1.00 90.62 94 ASP A O 1
ATOM 745 N N . THR A 1 95 ? 1.167 -0.697 -5.786 1.00 92.69 95 THR A N 1
ATOM 746 C CA . THR A 1 95 ? 2.113 -1.498 -5.015 1.00 92.69 95 THR A CA 1
ATOM 747 C C . THR A 1 95 ? 2.171 -2.905 -5.582 1.00 92.69 95 THR A C 1
ATOM 749 O O . THR A 1 95 ? 1.152 -3.531 -5.851 1.00 92.69 95 THR A O 1
ATOM 752 N N . THR A 1 96 ? 3.380 -3.434 -5.753 1.00 93.00 96 THR A N 1
ATOM 753 C CA . THR A 1 96 ? 3.562 -4.839 -6.135 1.00 93.00 96 THR A CA 1
ATOM 754 C C . THR A 1 96 ? 3.416 -5.748 -4.927 1.00 93.00 96 THR A C 1
ATOM 756 O O . THR A 1 96 ? 4.171 -5.607 -3.963 1.00 93.00 96 THR A O 1
ATOM 759 N N . VAL A 1 97 ? 2.530 -6.736 -5.027 1.00 94.19 97 VAL A N 1
ATOM 760 C CA . VAL A 1 97 ? 2.478 -7.882 -4.117 1.00 94.19 97 VAL A CA 1
ATOM 761 C C . VAL A 1 97 ? 3.093 -9.076 -4.837 1.00 94.19 97 VAL A C 1
ATOM 763 O O . VAL A 1 97 ? 2.578 -9.560 -5.848 1.00 94.19 97 VAL A O 1
ATOM 766 N N . ILE A 1 98 ? 4.259 -9.499 -4.353 1.00 93.44 98 ILE A N 1
ATOM 767 C CA . ILE A 1 98 ? 5.012 -10.606 -4.946 1.00 93.44 98 ILE A CA 1
ATOM 768 C C . ILE A 1 98 ? 4.267 -11.915 -4.661 1.00 93.44 98 ILE A C 1
ATOM 770 O O . ILE A 1 98 ? 3.645 -12.045 -3.611 1.00 93.44 98 ILE A O 1
ATOM 774 N N . ALA A 1 99 ? 4.326 -12.851 -5.606 1.00 93.62 99 ALA A N 1
ATOM 775 C CA . ALA A 1 99 ? 3.819 -14.212 -5.446 1.00 93.62 99 ALA A CA 1
ATOM 776 C C . ALA A 1 99 ? 4.287 -14.844 -4.126 1.00 93.62 99 ALA A C 1
ATOM 778 O O . ALA A 1 99 ? 5.436 -14.642 -3.723 1.00 93.62 99 ALA A O 1
ATOM 779 N N . GLU A 1 100 ? 3.397 -15.603 -3.489 1.00 95.69 100 GLU A N 1
ATOM 780 C CA . GLU A 1 100 ? 3.660 -16.381 -2.268 1.00 95.69 100 GLU A CA 1
ATOM 781 C C . GLU A 1 100 ? 4.221 -15.550 -1.094 1.00 95.69 100 GLU A C 1
ATOM 783 O O . GLU A 1 100 ? 4.963 -16.050 -0.244 1.00 95.69 100 GLU A O 1
ATOM 788 N N . LYS A 1 101 ? 3.911 -14.248 -1.047 1.00 96.69 101 LYS A N 1
ATOM 789 C CA . LYS A 1 101 ? 4.436 -13.311 -0.045 1.00 96.69 101 LYS A CA 1
ATOM 790 C C . LYS A 1 101 ? 3.373 -12.373 0.494 1.00 96.69 101 LYS A C 1
ATOM 792 O O . LYS A 1 101 ? 2.325 -12.143 -0.104 1.00 96.69 101 LYS A O 1
ATOM 797 N N . GLU A 1 102 ? 3.708 -11.767 1.624 1.00 97.31 102 GLU A N 1
ATOM 798 C CA . GLU A 1 102 ? 2.968 -10.652 2.196 1.00 97.31 102 GLU A CA 1
ATOM 799 C C . GLU A 1 102 ? 3.636 -9.319 1.859 1.00 97.31 102 GLU A C 1
ATOM 801 O O . GLU A 1 102 ? 4.863 -9.212 1.725 1.00 97.31 102 GLU A O 1
ATOM 806 N N . ARG A 1 103 ? 2.819 -8.276 1.736 1.00 96.12 103 ARG A N 1
ATOM 807 C CA . ARG A 1 103 ? 3.268 -6.912 1.490 1.00 96.12 103 ARG A CA 1
ATOM 808 C C . ARG A 1 103 ? 2.458 -5.935 2.328 1.00 96.12 103 ARG A C 1
ATOM 810 O O . ARG A 1 103 ? 1.234 -6.001 2.366 1.00 96.12 103 ARG A O 1
ATOM 817 N N . LEU A 1 104 ? 3.159 -4.991 2.949 1.00 94.88 104 LEU A N 1
ATOM 818 C CA . LEU A 1 104 ? 2.537 -3.795 3.503 1.00 94.88 104 LEU A CA 1
ATOM 819 C C . LEU A 1 104 ? 2.232 -2.832 2.355 1.00 94.88 104 LEU A C 1
ATOM 821 O O . LEU A 1 104 ? 3.141 -2.392 1.648 1.00 94.88 104 LEU A O 1
ATOM 825 N N . VAL A 1 105 ? 0.950 -2.550 2.161 1.00 94.62 105 VAL A N 1
ATOM 826 C CA . VAL A 1 105 ? 0.437 -1.604 1.174 1.00 94.62 105 VAL A CA 1
ATOM 827 C C . VAL A 1 105 ? 0.022 -0.339 1.912 1.00 94.62 105 VAL A C 1
ATOM 829 O O . VAL A 1 105 ? -0.835 -0.379 2.795 1.00 94.62 105 VAL A O 1
ATOM 832 N N . ASN A 1 106 ? 0.643 0.785 1.564 1.00 91.06 106 ASN A N 1
ATOM 833 C CA . ASN A 1 106 ? 0.365 2.063 2.211 1.00 91.06 106 ASN A CA 1
ATOM 834 C C . ASN A 1 106 ? -1.040 2.544 1.856 1.00 91.06 106 ASN A C 1
ATOM 836 O O . ASN A 1 106 ? -1.393 2.625 0.674 1.00 91.06 106 ASN A O 1
ATOM 840 N N . ILE A 1 107 ? -1.793 2.949 2.875 1.00 89.12 107 ILE A N 1
ATOM 841 C CA . ILE A 1 107 ? -2.986 3.764 2.689 1.00 89.12 107 ILE A CA 1
ATOM 842 C C . ILE A 1 107 ? -2.728 5.121 3.343 1.00 89.12 107 ILE A C 1
ATOM 844 O O . ILE A 1 107 ? -2.717 5.275 4.561 1.00 89.12 107 ILE A O 1
ATOM 848 N N . ASN A 1 108 ? -2.357 6.083 2.496 1.00 78.12 108 ASN A N 1
ATOM 849 C CA . ASN A 1 108 ? -2.013 7.439 2.914 1.00 78.12 108 ASN A CA 1
ATOM 850 C C . ASN A 1 108 ? -3.289 8.168 3.299 1.00 78.12 108 ASN A C 1
ATOM 852 O O . ASN A 1 108 ? -4.194 8.236 2.475 1.00 78.12 108 ASN A O 1
ATOM 856 N N . TYR A 1 109 ? -3.329 8.757 4.483 1.00 79.94 109 TYR A N 1
ATOM 857 C CA . TYR A 1 109 ? -4.470 9.521 4.961 1.00 79.94 109 TYR A CA 1
ATOM 858 C C . TYR A 1 109 ? -3.984 10.870 5.512 1.00 79.94 109 TYR A C 1
ATOM 860 O O . TYR A 1 109 ? -2.818 11.012 5.883 1.00 79.94 109 TYR A O 1
ATOM 868 N N . ASN A 1 110 ? -4.839 11.893 5.456 1.00 78.25 110 ASN A N 1
ATOM 869 C CA . ASN A 1 110 ? -4.384 13.289 5.512 1.00 78.25 110 ASN A CA 1
ATOM 870 C C . ASN A 1 110 ? -4.370 13.892 6.919 1.00 78.25 110 ASN A C 1
ATOM 872 O O . ASN A 1 110 ? -3.692 14.894 7.133 1.00 78.25 110 ASN A O 1
ATOM 876 N N . GLN A 1 111 ? -5.130 13.333 7.860 1.00 83.69 111 GLN A N 1
ATOM 877 C CA . GLN A 1 111 ? -5.217 13.863 9.224 1.00 83.69 111 GLN A CA 1
ATOM 878 C C . GLN A 1 111 ? -5.045 12.721 10.215 1.00 83.69 111 GLN A C 1
ATOM 880 O O . GLN A 1 111 ? -5.648 11.679 9.972 1.00 83.69 111 GLN A O 1
ATOM 885 N N . PRO A 1 112 ? -4.273 12.907 11.299 1.00 85.88 112 PRO A N 1
ATOM 886 C CA . PRO A 1 112 ? -4.130 11.913 12.357 1.00 85.88 112 PRO A CA 1
ATOM 887 C C . PRO A 1 112 ? -5.476 11.394 12.857 1.00 85.88 112 PRO A C 1
ATOM 889 O O . PRO A 1 112 ? -6.458 12.136 12.896 1.00 85.88 112 PRO A O 1
ATOM 892 N N . LEU A 1 113 ? -5.503 10.117 13.227 1.00 87.69 113 LEU A N 1
ATOM 893 C CA . LEU A 1 113 ? -6.649 9.525 13.904 1.00 87.69 113 LEU A CA 1
ATOM 894 C C . LEU A 1 113 ? -6.496 9.744 15.409 1.00 87.69 113 LEU A C 1
ATOM 896 O O . LEU A 1 113 ? -5.408 9.556 15.954 1.00 87.69 113 LEU A O 1
ATOM 900 N N . GLU A 1 114 ? -7.587 10.122 16.065 1.00 90.69 114 GLU A N 1
ATOM 901 C CA . GLU A 1 114 ? -7.657 10.122 17.525 1.00 90.69 114 GLU A CA 1
ATOM 902 C C . GLU A 1 114 ? -7.618 8.675 18.058 1.00 90.69 114 GLU A C 1
ATOM 904 O O . GLU A 1 114 ? -7.955 7.740 17.324 1.00 90.69 114 GLU A O 1
ATOM 909 N N . PRO A 1 115 ? -7.226 8.453 19.324 1.00 92.62 115 PRO A N 1
ATOM 910 C CA . PRO A 1 115 ? -7.288 7.131 19.939 1.00 92.62 115 PRO A CA 1
ATOM 911 C C . PRO A 1 115 ? -8.703 6.538 19.906 1.00 92.62 115 PRO A C 1
ATOM 913 O O . PRO A 1 115 ? -9.687 7.215 20.220 1.00 92.62 115 PRO A O 1
ATOM 916 N N . GLY A 1 116 ? -8.812 5.257 19.554 1.00 93.62 116 GLY A N 1
ATOM 917 C CA . GLY A 1 116 ? -10.089 4.549 19.492 1.00 93.62 116 GLY A CA 1
ATOM 918 C C . GLY A 1 116 ? -10.148 3.426 18.460 1.00 93.62 116 GLY A C 1
ATOM 919 O O . GLY A 1 116 ? -9.179 3.129 17.759 1.00 93.62 116 GLY A O 1
ATOM 920 N N . ASP A 1 117 ? -11.324 2.808 18.370 1.00 95.25 117 ASP A N 1
ATOM 921 C CA . ASP A 1 117 ? -11.609 1.730 17.425 1.00 95.25 117 ASP A CA 1
ATOM 922 C C . ASP A 1 117 ? -12.243 2.269 16.140 1.00 95.25 117 ASP A C 1
ATOM 924 O O . ASP A 1 117 ? -13.202 3.047 16.164 1.00 95.25 117 ASP A O 1
ATOM 928 N N . TYR A 1 118 ? -11.724 1.803 15.011 1.00 95.38 118 TYR A N 1
ATOM 929 C CA . TYR A 1 118 ? -12.127 2.186 13.667 1.00 95.38 118 TYR A CA 1
ATOM 930 C C . TYR A 1 118 ? -12.337 0.950 12.796 1.00 95.38 118 TYR A C 1
ATOM 932 O O . TYR A 1 118 ? -11.755 -0.113 13.019 1.00 95.38 118 TYR A O 1
ATOM 940 N N . GLN A 1 119 ? -13.125 1.111 11.738 1.00 96.12 119 GLN A N 1
ATOM 941 C CA . GLN A 1 119 ? -13.251 0.131 10.671 1.00 96.12 119 GLN A CA 1
ATOM 942 C C . GLN A 1 119 ? -12.638 0.689 9.389 1.00 96.12 119 GLN A C 1
ATOM 944 O O . GLN A 1 119 ? -13.006 1.774 8.933 1.00 96.12 119 GLN A O 1
ATOM 949 N N . VAL A 1 120 ? -11.729 -0.078 8.792 1.00 95.62 120 VAL A N 1
ATOM 950 C CA . VAL A 1 120 ? -11.102 0.222 7.504 1.00 95.62 120 VAL A CA 1
ATOM 951 C C . VAL A 1 120 ? -11.674 -0.730 6.467 1.00 95.62 120 VAL A C 1
ATOM 953 O O . VAL A 1 120 ? -11.479 -1.941 6.542 1.00 95.62 120 VAL A O 1
ATOM 956 N N . SER A 1 121 ? -12.391 -0.193 5.492 1.00 96.56 121 SER A N 1
ATOM 957 C CA . SER A 1 121 ? -13.057 -0.981 4.454 1.00 96.56 121 SER A CA 1
ATOM 958 C C . SER A 1 121 ? -12.764 -0.432 3.070 1.00 96.56 121 SER A C 1
ATOM 960 O O . SER A 1 121 ? -12.293 0.695 2.932 1.00 96.56 121 SER A O 1
ATOM 962 N N . GLY A 1 122 ? -13.007 -1.225 2.032 1.00 95.88 122 GLY A N 1
ATOM 963 C CA . GLY A 1 122 ? -12.824 -0.760 0.666 1.00 95.88 122 GLY A CA 1
ATOM 964 C C . GLY A 1 122 ? -12.606 -1.880 -0.330 1.00 95.88 122 GLY A C 1
ATOM 965 O O . GLY A 1 122 ? -13.103 -2.990 -0.158 1.00 95.88 122 GLY A O 1
ATOM 966 N N . ASN A 1 123 ? -11.873 -1.566 -1.396 1.00 96.06 123 ASN A N 1
ATOM 967 C CA . ASN A 1 123 ? -11.579 -2.488 -2.481 1.00 96.06 123 ASN A CA 1
ATOM 968 C C . ASN A 1 123 ? -10.094 -2.468 -2.830 1.00 96.06 123 ASN A C 1
ATOM 970 O O . ASN A 1 123 ? -9.507 -1.413 -3.067 1.00 96.06 123 ASN A O 1
ATOM 974 N N . LEU A 1 124 ? -9.498 -3.649 -2.941 1.00 95.38 124 LEU A N 1
ATOM 975 C CA . LEU A 1 124 ? -8.171 -3.831 -3.502 1.00 95.38 124 LEU A CA 1
ATOM 976 C C . LEU A 1 124 ? -8.304 -4.073 -5.011 1.00 95.38 124 LEU A C 1
ATOM 978 O O . LEU A 1 124 ? -8.677 -5.163 -5.448 1.00 95.38 124 LEU A O 1
ATOM 982 N N . GLY A 1 125 ? -8.059 -3.030 -5.803 1.00 94.75 125 GLY A N 1
ATOM 983 C CA . GLY A 1 125 ? -8.151 -3.078 -7.260 1.00 94.75 125 GLY A CA 1
ATOM 984 C C . GLY A 1 125 ? -6.882 -3.635 -7.905 1.00 94.75 125 GLY A C 1
ATOM 985 O O . GLY A 1 125 ? -5.776 -3.311 -7.470 1.00 94.75 125 GLY A O 1
ATOM 986 N N . TRP A 1 126 ? -7.027 -4.431 -8.965 1.00 92.69 126 TRP A N 1
ATOM 987 C CA . TRP A 1 126 ? -5.907 -4.968 -9.744 1.00 92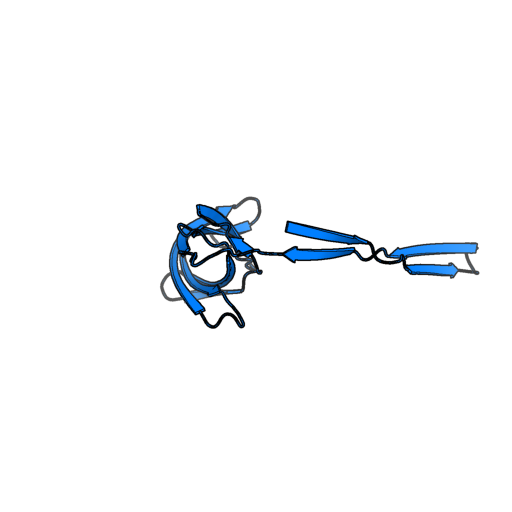.69 126 TRP A CA 1
ATOM 988 C C . TRP A 1 126 ? -6.258 -5.169 -11.226 1.00 92.69 126 TRP A C 1
ATOM 990 O O . TRP A 1 126 ? -7.421 -5.132 -11.632 1.00 92.69 126 TRP A O 1
ATOM 1000 N N . GLY A 1 127 ? -5.226 -5.383 -12.047 1.00 85.06 127 GLY A N 1
ATOM 1001 C CA . GLY A 1 127 ? -5.360 -5.624 -13.486 1.00 85.06 127 GLY A CA 1
ATOM 1002 C C . GLY A 1 127 ? -5.463 -4.347 -14.324 1.00 85.06 127 GLY A C 1
ATOM 1003 O O . GLY A 1 127 ? -5.392 -3.227 -13.813 1.00 85.06 127 GLY A O 1
ATOM 1004 N N . VAL A 1 128 ? -5.612 -4.515 -15.642 1.00 78.25 128 VAL A N 1
ATOM 1005 C CA . VAL A 1 128 ? -5.746 -3.388 -16.580 1.00 78.25 128 VAL A CA 1
ATOM 1006 C C . VAL A 1 128 ? -6.995 -2.585 -16.218 1.00 78.25 128 VAL A C 1
ATOM 1008 O O . VAL A 1 128 ? -8.068 -3.151 -16.014 1.00 78.25 128 VAL A O 1
ATOM 1011 N N . ASN A 1 129 ? -6.844 -1.265 -16.099 1.00 82.31 129 ASN A N 1
ATOM 1012 C CA . ASN A 1 129 ? -7.889 -0.328 -15.666 1.00 82.31 129 ASN A CA 1
ATOM 1013 C C . ASN A 1 129 ? -8.489 -0.599 -14.272 1.00 82.31 129 ASN A C 1
ATOM 1015 O O . ASN A 1 129 ? -9.441 0.075 -13.894 1.00 82.31 129 ASN A O 1
ATOM 1019 N N . ARG A 1 130 ? -7.925 -1.529 -13.484 1.00 83.81 130 ARG A N 1
ATOM 1020 C CA . ARG A 1 130 ? -8.391 -1.870 -12.125 1.00 83.81 130 ARG A CA 1
ATOM 1021 C C . ARG A 1 130 ? -9.867 -2.301 -12.073 1.00 83.81 130 ARG A C 1
ATOM 1023 O O . ARG A 1 130 ? -10.563 -2.041 -11.093 1.00 83.81 130 ARG A O 1
ATOM 1030 N N . ASN A 1 131 ? -10.341 -2.962 -13.133 1.00 84.19 131 ASN A N 1
ATOM 1031 C CA . ASN A 1 131 ? -11.716 -3.466 -13.216 1.00 84.19 131 ASN A CA 1
ATOM 1032 C C . ASN A 1 131 ? -11.974 -4.635 -12.261 1.00 84.19 131 ASN A C 1
ATOM 1034 O O . ASN A 1 131 ? -13.120 -4.866 -11.882 1.00 84.19 131 ASN A O 1
ATOM 1038 N N . THR A 1 132 ? -10.928 -5.360 -11.861 1.00 90.56 132 THR A N 1
ATOM 1039 C CA . THR A 1 132 ? -11.065 -6.418 -10.868 1.00 90.56 132 THR A CA 1
ATOM 1040 C C . THR A 1 132 ? -10.816 -5.860 -9.479 1.00 90.56 132 THR A C 1
ATOM 1042 O O . THR A 1 132 ? -9.824 -5.167 -9.249 1.00 90.56 132 THR A O 1
ATOM 1045 N N . LYS A 1 133 ? -11.729 -6.158 -8.554 1.00 92.88 133 LYS A N 1
ATOM 1046 C CA . LYS A 1 133 ? -11.731 -5.620 -7.195 1.00 92.88 133 LYS A CA 1
ATOM 1047 C C . LYS A 1 133 ? -11.964 -6.736 -6.189 1.00 92.88 133 LYS A C 1
ATOM 1049 O O . LYS A 1 133 ? -12.830 -7.581 -6.400 1.00 92.88 133 LYS A O 1
ATOM 1054 N N . ILE A 1 134 ? -11.202 -6.707 -5.103 1.00 94.38 134 ILE A N 1
ATOM 1055 C CA . ILE A 1 134 ? -11.377 -7.600 -3.958 1.00 94.38 134 ILE A CA 1
ATOM 1056 C C . ILE A 1 134 ? -11.838 -6.739 -2.782 1.00 94.38 134 ILE A C 1
ATOM 1058 O O . ILE A 1 134 ? -11.061 -5.890 -2.332 1.00 94.38 134 ILE A O 1
ATOM 1062 N N . PRO A 1 135 ? -13.089 -6.883 -2.316 1.00 96.25 135 PRO A N 1
ATOM 1063 C CA . PRO A 1 135 ? -13.571 -6.104 -1.190 1.00 96.25 135 PRO A CA 1
ATOM 1064 C C . PRO A 1 135 ? -12.859 -6.536 0.094 1.00 96.25 135 PRO A C 1
ATOM 1066 O O . PRO A 1 135 ? -12.534 -7.708 0.270 1.00 96.25 135 PRO A O 1
ATOM 1069 N N . PHE A 1 136 ? -12.647 -5.595 1.007 1.00 95.50 136 PHE A N 1
ATOM 1070 C CA . PHE A 1 136 ? -12.092 -5.881 2.326 1.00 95.50 136 PHE A CA 1
ATOM 1071 C C . PHE A 1 136 ? -12.758 -5.035 3.407 1.00 95.50 136 PHE A C 1
ATOM 1073 O O . PHE A 1 136 ? -13.297 -3.957 3.144 1.00 95.50 136 PHE A O 1
ATOM 1080 N N . SER A 1 137 ? -12.699 -5.537 4.638 1.00 96.12 137 SER A N 1
ATOM 1081 C CA . SER A 1 137 ? -13.160 -4.842 5.834 1.00 96.12 137 SER A CA 1
ATOM 1082 C C . SER A 1 137 ? -12.387 -5.378 7.035 1.00 96.12 137 SER A C 1
ATOM 1084 O O . SER A 1 137 ? -12.499 -6.557 7.363 1.00 96.12 137 SER A O 1
ATOM 1086 N N . VAL A 1 138 ? -11.571 -4.533 7.658 1.00 95.44 138 VAL A N 1
ATOM 1087 C CA . VAL A 1 138 ? -10.689 -4.888 8.775 1.00 95.44 138 VAL A CA 1
ATOM 1088 C C . VAL A 1 138 ? -10.794 -3.851 9.888 1.00 95.44 138 VAL A C 1
ATOM 1090 O O . VAL A 1 138 ? -10.950 -2.657 9.634 1.00 95.44 138 VAL A O 1
ATOM 1093 N N . THR A 1 139 ? -10.709 -4.312 11.130 1.00 95.19 139 THR A N 1
ATOM 1094 C CA . THR A 1 139 ? -10.774 -3.447 12.311 1.00 95.19 139 THR A CA 1
ATOM 1095 C C . THR A 1 139 ? -9.398 -2.868 12.625 1.00 95.19 139 THR A C 1
ATOM 1097 O O . THR A 1 139 ? -8.382 -3.550 12.502 1.00 95.19 139 THR A O 1
ATOM 1100 N N . LEU A 1 140 ? -9.373 -1.606 13.038 1.00 93.56 140 LEU A N 1
ATOM 1101 C CA . LEU A 1 140 ? -8.187 -0.847 13.402 1.00 93.56 140 LEU A CA 1
ATOM 1102 C C . LEU A 1 140 ? -8.350 -0.294 14.818 1.00 93.56 140 LEU A C 1
ATOM 1104 O O . LEU A 1 140 ? -9.257 0.494 15.055 1.00 93.56 140 LEU A O 1
ATOM 1108 N N . ALA A 1 141 ? -7.430 -0.634 15.715 1.00 92.56 141 ALA A N 1
ATOM 1109 C CA . ALA A 1 141 ? -7.304 0.024 17.011 1.00 92.56 141 ALA A CA 1
ATOM 1110 C C . ALA A 1 141 ? -6.167 1.054 16.959 1.00 92.56 141 ALA A C 1
ATOM 1112 O O . ALA A 1 141 ? -5.025 0.712 16.629 1.00 92.56 141 ALA A O 1
ATOM 1113 N N . VAL A 1 142 ? -6.486 2.307 17.273 1.00 91.69 142 VAL A N 1
ATOM 1114 C CA . VAL A 1 142 ? -5.526 3.402 17.444 1.00 91.69 142 VAL A CA 1
ATOM 1115 C C . VAL A 1 142 ? -5.285 3.574 18.951 1.00 91.69 142 VAL A C 1
ATOM 1117 O O . VAL A 1 142 ? -6.260 3.797 19.671 1.00 91.69 142 VAL A O 1
ATOM 1120 N N . PRO A 1 143 ? -4.038 3.406 19.439 1.00 88.25 143 PRO A N 1
ATOM 1121 C CA . PRO A 1 143 ? -3.699 3.492 20.860 1.00 88.25 143 PRO A CA 1
ATOM 1122 C C . PRO A 1 143 ? -3.784 4.914 21.420 1.00 88.25 143 PRO A C 1
ATOM 1124 O O . PRO A 1 143 ? -3.603 5.874 20.638 1.00 88.25 143 PRO A O 1
#